Protein AF-A0A6M3XV86-F1 (afdb_monomer_lite)

Foldseek 3Di:
DFDFDPQFVCLVPDDDDWKKKKKKWWDDDPDIQIAMDTPDDDPRPFWPDKDWDDDPPDIDMDTGGDCPVVPPVPDDRAFTWMWMWIWTQGPVGTTTDIDDIDGHD

pLDDT: mean 88.24, std 8.05, range [54.56, 97.12]

Radius of gyration: 14.49 Å; chains: 1; bounding box: 34×30×35 Å

Structure (mmCIF, N/CA/C/O backbone):
data_AF-A0A6M3XV86-F1
#
_entry.id   AF-A0A6M3XV86-F1
#
loop_
_atom_site.group_PDB
_atom_site.id
_atom_site.type_symbol
_atom_site.label_atom_id
_atom_site.label_al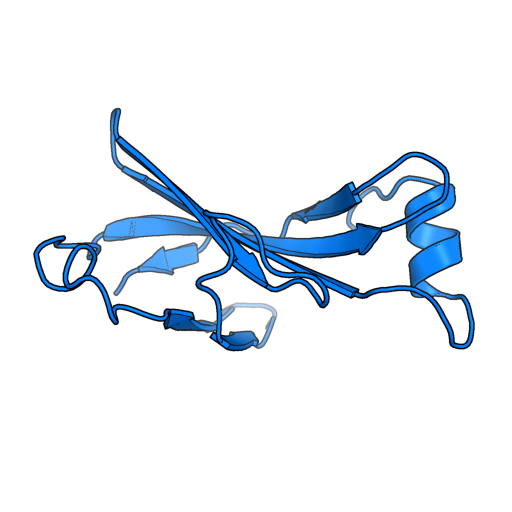t_id
_atom_site.label_comp_id
_atom_site.label_asym_id
_atom_site.label_entity_id
_atom_site.label_seq_id
_atom_site.pdbx_PDB_ins_code
_atom_site.Cartn_x
_atom_site.Cartn_y
_atom_site.Cartn_z
_atom_site.occupancy
_atom_site.B_iso_or_equiv
_atom_site.auth_seq_id
_atom_site.auth_comp_id
_atom_site.auth_asym_id
_atom_site.auth_atom_id
_atom_site.pdbx_PDB_model_num
ATOM 1 N N . MET A 1 1 ? 12.843 -13.552 2.216 1.00 57.88 1 MET A N 1
ATOM 2 C CA . MET A 1 1 ? 12.940 -13.025 0.838 1.00 57.88 1 MET A CA 1
ATOM 3 C C . MET A 1 1 ? 11.582 -13.213 0.187 1.00 57.88 1 MET A C 1
ATOM 5 O O . MET A 1 1 ? 11.038 -14.304 0.306 1.00 57.88 1 MET A O 1
ATOM 9 N N . ARG A 1 2 ? 10.987 -12.156 -0.379 1.00 76.88 2 ARG A N 1
ATOM 10 C CA . ARG A 1 2 ? 9.710 -12.281 -1.100 1.00 76.88 2 ARG A CA 1
ATOM 11 C C . ARG A 1 2 ? 9.976 -12.976 -2.431 1.00 76.88 2 ARG A C 1
ATOM 13 O O . ARG A 1 2 ? 11.021 -12.735 -3.030 1.00 76.88 2 ARG A O 1
ATOM 20 N N . VAL A 1 3 ? 9.051 -13.826 -2.860 1.00 80.31 3 VAL A N 1
ATOM 21 C CA . VAL A 1 3 ? 9.091 -14.392 -4.210 1.00 80.31 3 VAL A CA 1
ATOM 22 C C . VAL A 1 3 ? 8.562 -13.320 -5.154 1.00 80.31 3 VAL A C 1
ATOM 24 O O . VAL A 1 3 ? 7.475 -12.788 -4.934 1.00 80.31 3 VAL A O 1
ATOM 27 N N . LEU A 1 4 ? 9.364 -12.964 -6.148 1.00 83.94 4 LEU A N 1
ATOM 28 C CA . LEU A 1 4 ? 9.014 -12.024 -7.206 1.00 83.94 4 LEU A CA 1
ATOM 29 C C . LEU A 1 4 ? 8.968 -12.801 -8.519 1.00 83.94 4 LEU A C 1
ATOM 31 O O . LEU A 1 4 ? 9.686 -13.791 -8.662 1.00 83.94 4 LEU A O 1
ATOM 35 N N . SER A 1 5 ? 8.148 -12.357 -9.467 1.00 84.50 5 SER A N 1
ATOM 36 C CA . SER A 1 5 ? 8.257 -12.828 -10.847 1.00 84.50 5 SER A CA 1
ATOM 37 C C . SER A 1 5 ? 9.587 -12.373 -11.457 1.00 84.50 5 SER A C 1
ATOM 39 O O . SER A 1 5 ? 10.192 -11.383 -11.021 1.00 84.50 5 SER A O 1
ATOM 41 N N . ASP A 1 6 ? 10.050 -13.090 -12.480 1.00 84.88 6 ASP A N 1
ATOM 42 C CA . ASP A 1 6 ? 11.278 -12.740 -13.202 1.00 84.88 6 ASP A CA 1
ATOM 43 C C . ASP A 1 6 ? 11.150 -11.363 -13.872 1.00 84.88 6 ASP A C 1
ATOM 45 O O . ASP A 1 6 ? 12.077 -10.551 -13.831 1.00 84.88 6 ASP A O 1
ATOM 49 N N . THR A 1 7 ? 9.965 -11.055 -14.402 1.00 85.19 7 THR A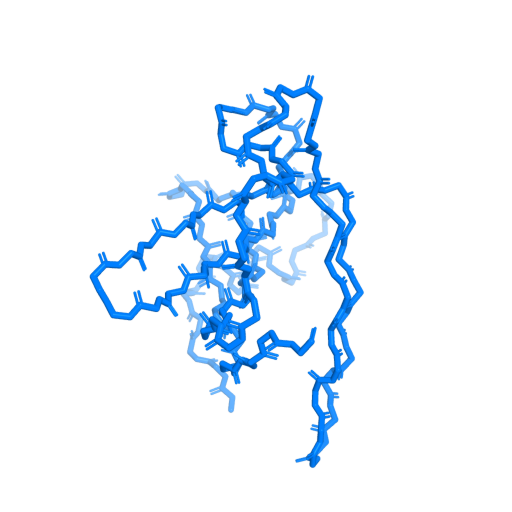 N 1
ATOM 50 C CA . THR A 1 7 ? 9.591 -9.766 -15.001 1.00 85.19 7 THR A CA 1
ATOM 51 C C . THR A 1 7 ? 9.600 -8.625 -13.987 1.00 85.19 7 THR A C 1
ATOM 53 O O . THR A 1 7 ? 10.186 -7.574 -14.259 1.00 85.19 7 THR A O 1
ATOM 56 N N . LEU A 1 8 ? 9.046 -8.822 -12.785 1.00 83.31 8 LEU A N 1
ATOM 57 C CA . LEU A 1 8 ? 9.089 -7.821 -11.715 1.00 83.31 8 LEU A CA 1
ATOM 58 C C . LEU A 1 8 ? 10.509 -7.632 -11.171 1.00 83.31 8 LEU A C 1
ATOM 60 O O . LEU A 1 8 ? 10.905 -6.508 -10.862 1.00 83.31 8 LEU A O 1
ATOM 64 N N . THR A 1 9 ? 11.297 -8.704 -11.082 1.00 85.75 9 THR A N 1
ATOM 65 C CA . THR A 1 9 ? 12.707 -8.641 -10.668 1.00 85.75 9 THR A CA 1
ATOM 66 C C . THR A 1 9 ? 13.537 -7.851 -11.679 1.00 85.75 9 THR A C 1
ATOM 68 O O . THR A 1 9 ? 14.304 -6.961 -11.297 1.00 85.75 9 THR A O 1
ATOM 71 N N . ALA A 1 10 ? 13.350 -8.116 -12.974 1.00 83.81 10 ALA A N 1
ATOM 72 C CA . ALA A 1 10 ? 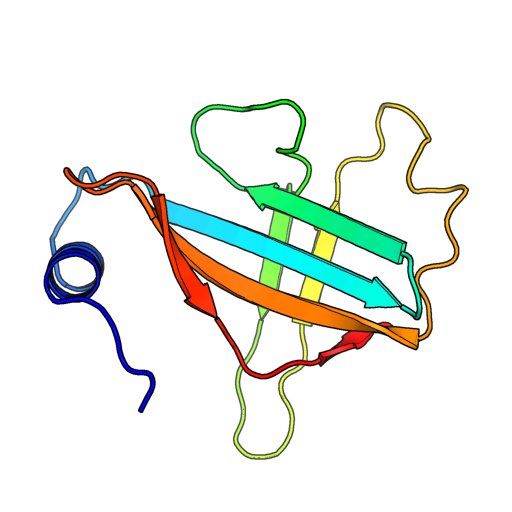13.962 -7.352 -14.056 1.00 83.81 10 ALA A CA 1
ATOM 73 C C . ALA A 1 10 ? 13.520 -5.882 -14.026 1.00 83.81 10 ALA A C 1
ATOM 75 O O . ALA A 1 10 ? 14.343 -4.984 -14.195 1.00 83.81 10 ALA A O 1
ATOM 76 N N . ALA A 1 11 ? 12.245 -5.616 -13.736 1.00 83.31 11 ALA A N 1
ATOM 77 C CA . ALA A 1 11 ? 11.733 -4.257 -13.637 1.00 83.31 11 ALA A CA 1
ATOM 78 C C . ALA A 1 11 ? 12.302 -3.484 -12.432 1.00 83.31 11 ALA A C 1
ATOM 80 O O . ALA A 1 11 ? 12.640 -2.310 -12.550 1.00 83.31 11 ALA A O 1
ATOM 81 N N . GLN A 1 12 ? 12.464 -4.146 -11.284 1.00 80.69 12 GLN A N 1
ATOM 82 C CA . GLN A 1 12 ? 13.042 -3.560 -10.069 1.00 80.69 12 GLN A CA 1
ATOM 83 C C . GLN A 1 12 ? 14.548 -3.302 -10.175 1.00 80.69 12 GLN A C 1
ATOM 85 O O . GLN A 1 12 ? 15.055 -2.358 -9.571 1.00 80.69 12 GLN A O 1
ATOM 90 N N . SER A 1 13 ? 15.264 -4.147 -10.919 1.00 82.19 13 SER A N 1
ATOM 91 C CA . SER A 1 13 ? 16.713 -4.030 -11.142 1.00 82.19 13 SER A CA 1
ATOM 92 C C . SER A 1 13 ? 17.077 -3.184 -12.369 1.00 82.19 13 SER A C 1
ATOM 94 O O . SER A 1 13 ? 18.220 -2.740 -12.499 1.00 82.19 13 SER A O 1
ATOM 96 N N . GLY A 1 14 ? 16.116 -2.945 -13.264 1.00 74.31 14 GLY A N 1
ATOM 97 C CA . GLY A 1 14 ? 16.283 -2.191 -14.500 1.00 74.31 14 GLY A CA 1
ATOM 98 C C . GLY A 1 14 ? 16.468 -0.687 -14.288 1.00 74.31 14 GLY A C 1
ATOM 99 O O . GLY A 1 14 ? 16.009 -0.091 -13.314 1.00 74.31 14 GLY A O 1
ATOM 100 N N . ARG A 1 15 ? 17.152 -0.036 -15.238 1.00 57.12 15 ARG A N 1
ATOM 101 C CA . ARG A 1 15 ? 17.486 1.393 -15.175 1.00 57.12 15 ARG A CA 1
ATOM 102 C C . ARG A 1 15 ? 16.565 2.212 -16.086 1.00 57.12 15 ARG A C 1
ATOM 104 O O . ARG A 1 15 ? 16.695 2.130 -17.296 1.00 57.12 15 ARG A O 1
ATOM 111 N N . SER A 1 16 ? 15.752 3.074 -15.468 1.00 54.56 16 SER A N 1
ATOM 112 C CA . SER A 1 16 ? 14.975 4.189 -16.052 1.00 54.56 16 SER A CA 1
ATOM 113 C C . SER A 1 16 ? 13.906 3.841 -17.109 1.00 54.56 16 SER A C 1
ATOM 115 O O . SER A 1 16 ? 14.147 3.101 -18.052 1.00 54.56 16 SER A O 1
ATOM 117 N N . GLY A 1 17 ? 12.715 4.440 -16.981 1.00 60.00 17 GLY A N 1
ATOM 118 C CA . GLY A 1 17 ? 11.607 4.320 -17.949 1.00 60.00 17 GLY A CA 1
ATOM 119 C C . GLY A 1 17 ? 10.449 3.408 -17.528 1.00 60.00 17 GLY A C 1
ATOM 120 O O . GLY A 1 17 ? 9.419 3.386 -18.197 1.00 60.00 17 GLY A O 1
ATOM 121 N N . ILE A 1 18 ? 10.577 2.709 -16.402 1.00 70.06 18 ILE A N 1
ATOM 122 C CA . ILE A 1 18 ? 9.539 1.817 -15.877 1.00 70.06 18 ILE A CA 1
ATOM 123 C C . ILE A 1 18 ? 8.659 2.611 -14.912 1.00 70.06 18 ILE A C 1
ATOM 125 O O . ILE A 1 18 ? 9.172 3.389 -14.107 1.00 70.06 18 ILE A O 1
ATOM 129 N N . SER A 1 19 ? 7.337 2.457 -15.018 1.00 81.62 19 SER A N 1
ATOM 130 C CA . SER A 1 19 ? 6.380 3.188 -14.183 1.00 81.62 19 SER A CA 1
ATOM 131 C C . SER A 1 19 ? 6.228 2.479 -12.836 1.00 81.62 19 SER A C 1
ATOM 133 O O . SER A 1 19 ? 5.690 1.369 -12.813 1.00 81.62 19 SER A O 1
ATOM 135 N N . PRO A 1 20 ? 6.702 3.074 -11.725 1.00 87.94 20 PRO A N 1
ATOM 136 C CA . PRO A 1 20 ? 6.503 2.484 -10.415 1.00 87.94 20 PRO A CA 1
ATOM 137 C C . PRO A 1 20 ? 5.025 2.532 -10.036 1.00 87.94 20 PRO A C 1
ATOM 139 O O . PRO A 1 20 ? 4.270 3.400 -10.486 1.00 87.94 20 PRO A O 1
ATOM 142 N N . LEU A 1 21 ? 4.635 1.606 -9.173 1.00 91.88 21 LEU A N 1
ATOM 143 C CA . LEU A 1 21 ? 3.298 1.491 -8.622 1.00 91.88 21 LEU A CA 1
ATOM 144 C C . LEU A 1 21 ? 3.383 1.292 -7.110 1.00 91.88 21 LEU A C 1
ATOM 146 O O . LEU A 1 21 ? 4.269 0.599 -6.602 1.00 91.88 21 LEU A O 1
ATOM 150 N N . ALA A 1 22 ? 2.422 1.854 -6.389 1.00 93.56 22 ALA A N 1
ATOM 151 C CA . ALA A 1 22 ? 2.188 1.519 -4.991 1.00 93.56 22 ALA A CA 1
ATOM 152 C C . ALA A 1 22 ? 0.697 1.280 -4.773 1.00 93.56 22 ALA A C 1
ATOM 154 O O . ALA A 1 22 ? -0.139 1.907 -5.414 1.00 93.56 22 ALA A O 1
ATOM 155 N N . LYS A 1 23 ? 0.351 0.352 -3.891 1.00 94.88 23 LYS A N 1
ATOM 156 C CA . LYS A 1 23 ? -1.037 0.019 -3.571 1.00 94.88 23 LYS A CA 1
ATOM 157 C C . LYS A 1 23 ? -1.166 -0.241 -2.088 1.00 94.88 23 LYS A C 1
ATOM 159 O O . LYS A 1 23 ? -0.266 -0.818 -1.485 1.00 94.88 23 LYS A O 1
ATOM 164 N N . ILE A 1 24 ? -2.297 0.142 -1.524 1.00 95.50 24 ILE A N 1
ATOM 165 C CA . ILE A 1 24 ? -2.732 -0.271 -0.200 1.00 95.50 24 ILE A CA 1
ATOM 166 C C . ILE A 1 24 ? -4.082 -0.969 -0.322 1.00 95.50 24 ILE A C 1
ATOM 168 O O . ILE A 1 24 ? -5.003 -0.472 -0.971 1.00 95.50 24 ILE A O 1
ATOM 172 N N . VAL A 1 25 ? -4.175 -2.144 0.290 1.00 96.56 25 VAL A N 1
ATOM 173 C CA . VAL A 1 25 ? -5.425 -2.885 0.442 1.00 96.56 25 VAL A CA 1
ATOM 174 C C . VAL A 1 25 ? -5.775 -2.894 1.922 1.00 96.56 25 VAL A C 1
ATOM 176 O O . VAL A 1 25 ? -4.990 -3.376 2.738 1.00 96.56 25 VAL A O 1
ATOM 179 N N . LEU A 1 26 ? -6.930 -2.334 2.260 1.00 95.69 26 LEU A N 1
ATOM 180 C CA . LEU A 1 26 ? -7.480 -2.264 3.609 1.00 95.69 26 LEU A CA 1
ATOM 181 C C . LEU A 1 26 ? -8.605 -3.285 3.713 1.00 95.69 26 LEU A C 1
ATOM 183 O O . LEU A 1 26 ? -9.551 -3.243 2.930 1.00 95.69 26 LEU A O 1
ATOM 187 N N . THR A 1 27 ? -8.507 -4.192 4.678 1.00 97.12 27 THR A N 1
ATOM 188 C CA . THR A 1 27 ? -9.498 -5.252 4.899 1.00 97.12 27 THR A CA 1
ATOM 189 C C . THR A 1 27 ? -9.962 -5.264 6.344 1.00 97.12 27 THR A C 1
ATOM 191 O O . THR A 1 27 ? -9.144 -5.244 7.264 1.00 97.12 27 THR A O 1
ATOM 194 N N . TYR A 1 28 ? -11.274 -5.321 6.541 1.00 95.25 28 TYR A N 1
ATOM 195 C CA . TYR A 1 28 ? -11.888 -5.508 7.850 1.00 95.25 28 TYR A CA 1
ATOM 196 C C . TYR A 1 28 ? -13.212 -6.245 7.682 1.00 95.25 28 TYR A C 1
ATOM 198 O O . TYR A 1 28 ? -14.142 -5.737 7.052 1.00 95.25 28 TYR A O 1
ATOM 206 N N . SER A 1 29 ? -13.302 -7.455 8.239 1.00 93.38 29 SER A N 1
ATOM 207 C CA . SER A 1 29 ? -14.455 -8.339 8.038 1.00 93.38 29 SER A CA 1
ATOM 208 C C . SER A 1 29 ? -14.756 -8.528 6.535 1.00 93.38 29 SER A C 1
ATOM 210 O O . SER A 1 29 ? -13.871 -8.946 5.789 1.00 93.38 29 SER A O 1
ATOM 212 N N . ALA A 1 30 ? -15.969 -8.210 6.077 1.00 93.81 30 ALA A N 1
ATOM 213 C CA . ALA A 1 30 ? -16.375 -8.290 4.673 1.00 93.81 30 ALA A CA 1
ATOM 214 C C . ALA A 1 30 ? -15.961 -7.074 3.818 1.00 93.81 30 ALA A C 1
ATOM 216 O O . ALA A 1 30 ? -16.082 -7.121 2.594 1.00 93.81 30 ALA A O 1
ATOM 217 N N . ASN A 1 31 ? -15.475 -5.988 4.428 1.00 94.12 31 ASN A N 1
ATOM 218 C CA . ASN A 1 31 ? -15.140 -4.759 3.712 1.00 94.12 31 ASN A CA 1
ATOM 219 C C . ASN A 1 31 ? -13.709 -4.810 3.179 1.00 94.12 31 ASN A C 1
ATOM 221 O O . ASN A 1 31 ? -12.770 -5.144 3.906 1.00 94.12 31 ASN A O 1
ATOM 225 N N . THR A 1 32 ? -13.543 -4.434 1.910 1.00 95.94 32 THR A N 1
ATOM 226 C CA . THR A 1 32 ? -12.236 -4.299 1.263 1.00 95.94 32 THR A CA 1
ATOM 227 C C . THR A 1 32 ? -12.169 -2.984 0.504 1.00 95.94 32 THR A C 1
ATOM 229 O O . THR A 1 32 ? -12.959 -2.753 -0.408 1.00 95.94 32 THR A O 1
ATOM 232 N N . TYR A 1 33 ? -11.184 -2.154 0.836 1.00 94.69 33 TYR A N 1
ATOM 233 C CA . TYR A 1 33 ? -10.870 -0.931 0.103 1.00 94.69 33 TYR A CA 1
ATOM 234 C C . TYR A 1 33 ? -9.492 -1.052 -0.531 1.00 94.69 33 TYR A C 1
ATOM 236 O O . TYR A 1 33 ? -8.546 -1.520 0.101 1.00 94.69 33 TYR A O 1
ATOM 244 N N . THR A 1 34 ? -9.372 -0.642 -1.790 1.00 95.69 34 THR A N 1
ATOM 245 C CA . THR A 1 34 ? -8.106 -0.684 -2.527 1.00 95.69 34 THR A CA 1
ATOM 246 C C . THR A 1 34 ? -7.811 0.683 -3.108 1.00 95.69 34 THR A C 1
ATOM 248 O O . THR A 1 34 ? -8.599 1.204 -3.894 1.00 95.69 34 THR A O 1
ATOM 251 N N . TYR A 1 35 ? -6.651 1.226 -2.756 1.00 94.88 35 TYR A N 1
ATOM 252 C CA . TYR A 1 35 ? -6.175 2.509 -3.257 1.00 94.88 35 TYR A CA 1
ATOM 253 C C . TYR A 1 35 ? -4.775 2.356 -3.817 1.00 94.88 35 TYR A C 1
ATOM 255 O O . TYR A 1 35 ? -3.935 1.673 -3.229 1.00 94.88 35 TYR A O 1
ATOM 263 N N . ASP A 1 36 ? -4.515 2.997 -4.948 1.00 94.94 36 ASP A N 1
ATOM 264 C CA . ASP A 1 36 ? -3.216 2.945 -5.599 1.00 94.94 36 ASP A CA 1
ATOM 265 C C . ASP A 1 36 ? -2.619 4.323 -5.857 1.00 94.94 36 ASP A C 1
ATOM 267 O O . ASP A 1 36 ? -3.288 5.357 -5.820 1.00 94.94 36 ASP A O 1
ATOM 271 N N . TRP A 1 37 ? -1.308 4.311 -6.049 1.00 93.56 37 TRP A N 1
ATOM 272 C CA . TRP A 1 37 ? -0.539 5.369 -6.664 1.00 93.56 37 TRP A CA 1
ATOM 273 C C . TRP A 1 37 ? 0.028 4.803 -7.957 1.00 93.56 37 TRP A C 1
ATOM 275 O O . TRP A 1 37 ? 0.643 3.731 -7.980 1.00 93.56 37 TRP A O 1
ATOM 285 N N . ARG A 1 38 ? -0.175 5.552 -9.031 1.00 90.19 38 ARG A N 1
ATOM 286 C CA . ARG A 1 38 ? 0.313 5.252 -10.371 1.00 90.19 38 ARG A CA 1
ATOM 287 C C . ARG A 1 38 ? 0.507 6.564 -11.115 1.00 90.19 38 ARG A C 1
ATOM 289 O O . ARG A 1 38 ? -0.155 7.558 -10.820 1.00 90.19 38 ARG A O 1
ATOM 296 N N . ARG A 1 39 ? 1.396 6.563 -12.108 1.00 84.38 39 ARG A N 1
ATOM 297 C CA . ARG A 1 39 ? 1.676 7.752 -12.930 1.00 84.38 39 ARG A CA 1
ATOM 298 C C . ARG A 1 39 ? 0.449 8.231 -13.713 1.00 84.38 39 ARG A C 1
ATOM 300 O O . ARG A 1 39 ? 0.270 9.432 -13.886 1.00 84.38 39 ARG A O 1
ATOM 307 N N . VAL A 1 40 ? -0.359 7.296 -14.211 1.00 84.75 40 VAL A N 1
ATOM 308 C CA . VAL A 1 40 ? -1.577 7.573 -14.984 1.00 84.75 40 VAL A CA 1
ATOM 309 C C . VAL A 1 40 ? -2.778 7.259 -14.104 1.00 84.75 40 VAL A C 1
ATOM 311 O O . VAL A 1 40 ? -2.996 6.097 -13.780 1.00 84.75 40 VAL A O 1
ATOM 314 N N . ALA A 1 41 ? -3.522 8.286 -13.692 1.00 83.06 41 ALA A N 1
ATOM 315 C CA . ALA A 1 41 ? -4.606 8.142 -12.727 1.00 83.06 41 ALA A CA 1
ATOM 316 C C . ALA A 1 41 ? -5.766 7.272 -13.244 1.00 83.06 41 ALA A C 1
ATOM 318 O O . ALA A 1 41 ? -6.145 7.328 -14.412 1.00 83.06 41 ALA A O 1
ATOM 319 N N . THR A 1 42 ? -6.348 6.502 -12.330 1.00 84.12 42 THR A N 1
ATOM 320 C CA . THR A 1 42 ? -7.585 5.726 -12.496 1.00 84.12 42 THR A CA 1
ATOM 321 C C . THR A 1 42 ? -8.560 6.080 -11.367 1.00 84.12 42 THR A C 1
ATOM 323 O O . THR A 1 42 ? -8.224 6.869 -10.483 1.00 84.12 42 THR A O 1
ATOM 326 N N . SER A 1 43 ? -9.754 5.480 -11.341 1.00 82.75 43 SER A N 1
ATOM 327 C CA . SER A 1 43 ? -10.747 5.705 -10.274 1.00 82.75 43 SER A CA 1
ATOM 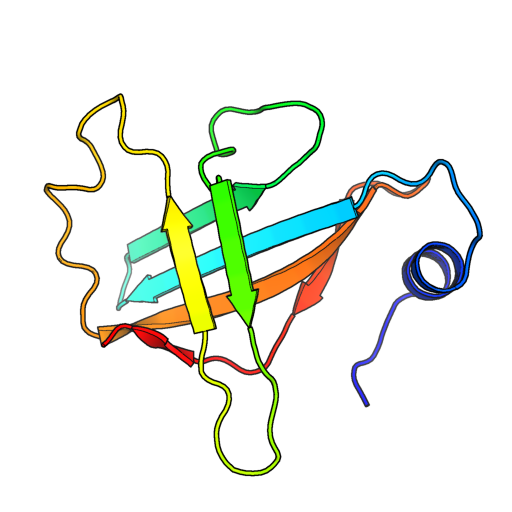328 C C . SER A 1 43 ? -10.236 5.380 -8.861 1.00 82.75 43 SER A C 1
ATOM 330 O O . SER A 1 43 ? -10.717 5.957 -7.889 1.00 82.75 43 SER A O 1
ATOM 332 N N . ASN A 1 44 ? -9.252 4.483 -8.741 1.00 85.44 44 ASN A N 1
ATOM 333 C CA . ASN A 1 44 ? -8.687 4.046 -7.459 1.00 85.44 44 ASN A CA 1
ATOM 334 C C . ASN A 1 44 ? -7.394 4.789 -7.088 1.00 85.44 44 ASN A C 1
ATOM 336 O O . ASN A 1 44 ? -6.806 4.517 -6.035 1.00 85.44 44 ASN A O 1
ATOM 340 N N . THR A 1 45 ? -6.961 5.741 -7.921 1.00 91.31 45 THR A N 1
ATOM 341 C CA . THR A 1 45 ? -5.718 6.488 -7.720 1.00 91.31 45 THR A CA 1
ATOM 342 C C . THR A 1 45 ? -5.912 7.595 -6.699 1.00 91.31 45 THR A C 1
ATOM 344 O O . THR A 1 45 ? -6.102 8.766 -7.025 1.00 91.31 45 THR A O 1
ATOM 347 N N . ARG A 1 46 ? -5.895 7.185 -5.432 1.00 92.62 46 ARG A N 1
ATOM 348 C CA . ARG A 1 46 ? -6.064 8.063 -4.271 1.00 92.62 46 ARG A CA 1
ATOM 349 C C . ARG A 1 46 ? -4.821 8.153 -3.410 1.00 92.62 46 ARG A C 1
ATOM 351 O O . ARG A 1 46 ? -4.726 9.071 -2.610 1.00 92.62 46 ARG A O 1
ATOM 358 N N . LEU A 1 47 ? -3.870 7.235 -3.539 1.00 92.50 47 LEU A N 1
ATOM 359 C CA . LEU A 1 47 ? -2.648 7.286 -2.748 1.00 92.50 47 LEU A CA 1
ATOM 360 C C . LEU A 1 47 ? -1.795 8.459 -3.240 1.00 92.50 47 LEU A C 1
ATOM 362 O O . LEU A 1 47 ? -1.363 8.465 -4.384 1.00 92.50 47 LEU A O 1
ATOM 366 N N . LEU A 1 48 ? -1.563 9.456 -2.388 1.00 90.69 48 LEU A N 1
ATOM 367 C CA . LEU A 1 48 ? -0.752 10.636 -2.709 1.00 90.69 48 LEU A CA 1
ATOM 368 C C . LEU A 1 48 ? 0.696 10.457 -2.266 1.00 90.69 48 LEU A C 1
ATOM 370 O O . LEU A 1 48 ? 1.633 10.856 -2.956 1.00 90.69 48 LEU A O 1
ATOM 374 N N . LYS A 1 49 ? 0.874 9.870 -1.084 1.00 88.75 49 LYS A N 1
ATOM 375 C CA . LYS A 1 49 ? 2.180 9.651 -0.473 1.00 88.75 49 LYS A CA 1
ATOM 376 C C . LYS A 1 49 ? 2.125 8.423 0.418 1.00 88.75 49 LYS A C 1
ATOM 378 O O . LYS A 1 49 ? 1.163 8.231 1.155 1.00 88.75 49 LYS A O 1
ATOM 383 N N . SER A 1 50 ? 3.190 7.635 0.397 1.00 90.62 50 SER A N 1
ATOM 384 C CA . SER A 1 50 ? 3.413 6.559 1.358 1.00 90.62 50 SER A CA 1
ATOM 385 C C . SER A 1 50 ? 4.830 6.652 1.905 1.00 90.62 50 SER A C 1
ATOM 387 O O . SER A 1 50 ? 5.787 6.663 1.131 1.00 90.62 50 SER A O 1
ATOM 389 N N . THR A 1 51 ? 4.964 6.672 3.223 1.00 90.88 51 THR A N 1
ATOM 390 C CA . THR A 1 51 ? 6.227 6.440 3.923 1.00 90.88 51 THR A CA 1
ATOM 391 C C . THR A 1 51 ? 6.115 5.081 4.590 1.00 90.88 51 THR A C 1
ATOM 393 O O . THR A 1 51 ? 5.155 4.849 5.313 1.00 90.88 51 THR A O 1
ATOM 396 N N . HIS A 1 52 ? 7.062 4.182 4.360 1.00 92.44 52 HIS A N 1
ATOM 397 C CA . HIS A 1 52 ? 7.063 2.861 4.978 1.00 92.44 52 HIS A CA 1
ATOM 398 C C . HIS A 1 52 ? 8.498 2.488 5.316 1.00 92.44 52 HIS A C 1
ATOM 400 O O . HIS A 1 52 ? 9.361 2.461 4.439 1.00 92.44 52 HIS A O 1
ATOM 406 N N . THR A 1 53 ? 8.744 2.233 6.595 1.00 90.88 53 THR A N 1
ATOM 407 C CA . THR A 1 53 ? 10.068 1.871 7.091 1.00 90.88 53 THR A CA 1
ATOM 408 C C . THR A 1 53 ? 10.005 0.451 7.619 1.00 90.88 53 THR A C 1
ATOM 410 O O . THR A 1 53 ? 9.563 0.236 8.743 1.00 90.88 53 THR A O 1
ATOM 413 N N . GLU A 1 54 ? 10.460 -0.513 6.825 1.00 87.12 54 GLU A N 1
ATOM 414 C CA . GLU A 1 54 ? 10.544 -1.912 7.248 1.00 87.12 54 GLU A CA 1
ATOM 415 C C . GLU A 1 54 ? 11.715 -2.085 8.230 1.00 87.12 54 GLU A C 1
ATOM 417 O O . GLU A 1 54 ? 12.877 -1.898 7.865 1.00 87.12 54 GLU A O 1
ATOM 422 N N . LYS A 1 55 ? 11.426 -2.423 9.493 1.00 87.38 55 LYS A N 1
ATOM 423 C CA . LYS A 1 55 ? 12.438 -2.813 10.492 1.00 87.38 55 LYS A CA 1
ATOM 424 C C . LYS A 1 55 ? 12.191 -4.244 10.956 1.00 87.38 55 LYS A C 1
ATOM 426 O O . LYS A 1 55 ? 11.114 -4.802 10.772 1.00 87.38 55 LYS A O 1
ATOM 431 N N . GLN A 1 56 ? 13.189 -4.814 11.629 1.00 84.38 56 GLN A N 1
ATOM 432 C CA . GLN A 1 56 ? 13.157 -6.199 12.106 1.00 84.38 56 GLN A CA 1
ATOM 433 C C . GLN A 1 56 ? 11.972 -6.508 13.038 1.00 84.38 56 GLN A C 1
ATOM 435 O O . GLN A 1 56 ? 11.421 -7.602 12.972 1.00 84.38 56 GLN A O 1
ATOM 440 N N . TRP A 1 57 ? 11.580 -5.555 13.891 1.00 83.19 57 TRP A N 1
ATOM 441 C CA . TRP A 1 57 ? 10.536 -5.756 14.909 1.00 83.19 57 TRP A CA 1
ATOM 442 C C . TRP A 1 57 ? 9.334 -4.819 14.774 1.00 83.19 57 TRP A C 1
ATOM 444 O O . TRP A 1 57 ? 8.332 -5.003 15.455 1.00 83.19 57 TRP A O 1
ATOM 454 N N . SER A 1 58 ? 9.421 -3.800 13.920 1.00 86.12 58 SER A N 1
ATOM 455 C CA . SER A 1 58 ? 8.318 -2.882 13.650 1.00 86.12 58 SER A CA 1
ATOM 456 C C . SER A 1 58 ? 8.413 -2.355 12.229 1.00 86.12 58 SER A C 1
ATOM 458 O O . SER A 1 58 ? 9.499 -2.090 11.729 1.00 86.12 58 SER A O 1
ATOM 460 N N . SER A 1 59 ? 7.277 -2.208 11.562 1.00 89.12 59 SER A N 1
ATOM 461 C CA . SER A 1 59 ? 7.231 -1.675 10.199 1.00 89.12 59 SER A CA 1
ATOM 462 C C . SER A 1 59 ? 6.242 -0.514 10.135 1.00 89.12 59 SER A C 1
ATOM 464 O O . SER A 1 59 ? 5.148 -0.672 9.600 1.00 89.12 59 SER A O 1
ATOM 466 N N . PRO A 1 60 ? 6.557 0.638 10.763 1.00 92.44 60 PRO A N 1
ATOM 467 C CA . PRO A 1 60 ? 5.666 1.787 10.733 1.00 92.44 60 PRO A CA 1
ATOM 468 C C . PRO A 1 60 ? 5.485 2.282 9.298 1.00 92.44 60 PRO A C 1
ATOM 470 O O . PRO A 1 60 ? 6.454 2.424 8.540 1.00 92.44 60 PRO A O 1
ATOM 473 N N . ALA A 1 61 ? 4.238 2.582 8.954 1.00 93.88 61 ALA A N 1
ATOM 474 C CA . ALA A 1 61 ? 3.877 3.187 7.688 1.00 93.88 61 ALA A CA 1
ATOM 475 C C . ALA A 1 61 ? 2.915 4.357 7.905 1.00 93.88 61 ALA A C 1
ATOM 477 O O . ALA A 1 61 ? 2.074 4.337 8.798 1.00 93.88 61 ALA A O 1
ATOM 478 N N . THR A 1 62 ? 3.035 5.370 7.057 1.00 94.19 62 THR A N 1
ATOM 479 C CA . THR A 1 62 ? 2.116 6.501 6.977 1.00 94.19 62 THR A CA 1
ATOM 480 C C . THR A 1 62 ? 1.685 6.645 5.533 1.00 94.19 62 THR A C 1
ATOM 482 O O . THR A 1 62 ? 2.521 6.757 4.635 1.00 94.19 62 THR A O 1
ATOM 485 N N . VAL A 1 63 ? 0.378 6.644 5.312 1.00 92.75 63 VAL A N 1
ATOM 486 C CA . VAL A 1 63 ? -0.232 6.722 3.990 1.00 92.75 63 VAL A CA 1
ATOM 487 C C . VAL A 1 63 ? -1.148 7.936 3.948 1.00 92.75 63 VAL A C 1
ATOM 489 O O . VAL A 1 63 ? -1.958 8.137 4.845 1.00 92.75 63 VAL A O 1
ATOM 492 N N . VAL A 1 64 ? -0.998 8.751 2.908 1.00 93.06 64 VAL A N 1
ATOM 493 C CA . VAL A 1 64 ? -1.848 9.911 2.640 1.00 93.06 64 VAL A CA 1
ATOM 494 C C . VAL A 1 64 ? -2.733 9.573 1.452 1.00 93.06 64 VAL A C 1
ATOM 496 O O . VAL A 1 64 ? -2.221 9.298 0.362 1.00 93.06 64 VAL A O 1
ATOM 499 N N . LEU A 1 65 ? -4.044 9.596 1.67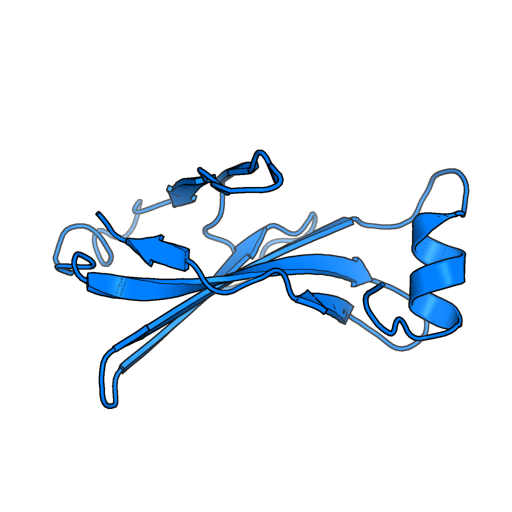1 1.00 92.75 65 LEU A N 1
ATOM 500 C CA . LEU A 1 65 ? -5.052 9.374 0.641 1.00 92.75 65 LEU A CA 1
ATOM 501 C C . LEU A 1 65 ? -5.725 10.697 0.264 1.00 92.75 65 LEU A C 1
ATOM 503 O O . LEU A 1 65 ? -5.919 11.569 1.107 1.00 92.75 65 LEU A O 1
ATOM 507 N N . ASN A 1 66 ? -6.073 10.840 -1.010 1.00 92.38 66 ASN A N 1
ATOM 508 C CA . ASN A 1 66 ? -6.897 11.924 -1.511 1.00 92.38 66 ASN A CA 1
ATOM 509 C C . ASN A 1 66 ? -8.369 11.646 -1.187 1.00 92.38 66 ASN A C 1
ATOM 511 O O . ASN A 1 66 ? -8.910 10.620 -1.608 1.00 92.38 66 ASN A O 1
ATOM 515 N N . ASP A 1 67 ? -8.998 12.595 -0.496 1.00 91.88 67 ASP A N 1
ATOM 516 C CA . ASP A 1 67 ? -10.417 12.578 -0.148 1.00 91.88 67 ASP A CA 1
ATOM 517 C C . ASP A 1 67 ? -11.178 13.797 -0.694 1.00 91.88 67 ASP A C 1
ATOM 519 O O . ASP A 1 67 ? -12.076 14.342 -0.059 1.00 91.88 67 ASP A O 1
ATOM 523 N N . SER A 1 68 ? -10.815 14.275 -1.885 1.00 88.56 68 SER A N 1
ATOM 524 C CA . SER A 1 68 ? -11.506 15.405 -2.521 1.00 88.56 68 SER A CA 1
ATOM 525 C C . SER A 1 68 ? -13.001 15.163 -2.777 1.00 88.56 68 SER A C 1
ATOM 527 O O . SER A 1 68 ? -13.728 16.115 -3.040 1.00 88.56 68 SER A O 1
ATOM 529 N N . ASP A 1 69 ? -13.454 13.908 -2.735 1.00 88.06 69 ASP A N 1
ATOM 530 C CA . ASP A 1 69 ? -14.855 13.514 -2.898 1.00 88.06 69 ASP A CA 1
ATOM 531 C C . ASP A 1 69 ? -15.569 13.168 -1.578 1.00 88.06 69 ASP A C 1
ATOM 533 O O . ASP A 1 69 ? -16.732 12.771 -1.612 1.00 88.06 69 ASP A O 1
ATOM 537 N N . LEU A 1 70 ? -14.899 13.361 -0.434 1.00 86.06 70 LEU A N 1
ATOM 538 C CA . LEU A 1 70 ? -15.442 13.225 0.924 1.00 86.06 70 LEU A CA 1
ATOM 539 C C . LEU A 1 70 ? -15.926 11.813 1.298 1.00 86.06 70 LEU A C 1
ATOM 541 O O . LEU A 1 70 ? -16.719 11.651 2.226 1.00 86.06 70 LEU A O 1
ATOM 545 N N . THR A 1 71 ? -15.463 10.785 0.590 1.00 86.94 71 THR A N 1
ATOM 546 C CA . THR A 1 71 ? -15.865 9.387 0.819 1.00 86.94 71 THR A CA 1
ATOM 547 C C . THR A 1 71 ? -15.039 8.683 1.897 1.00 86.94 71 THR A C 1
ATOM 549 O O . THR A 1 71 ? -15.514 7.718 2.495 1.00 86.94 71 THR A O 1
ATOM 552 N N . LEU A 1 72 ? -13.816 9.145 2.172 1.00 86.19 72 LEU A N 1
ATOM 553 C CA . LEU A 1 72 ?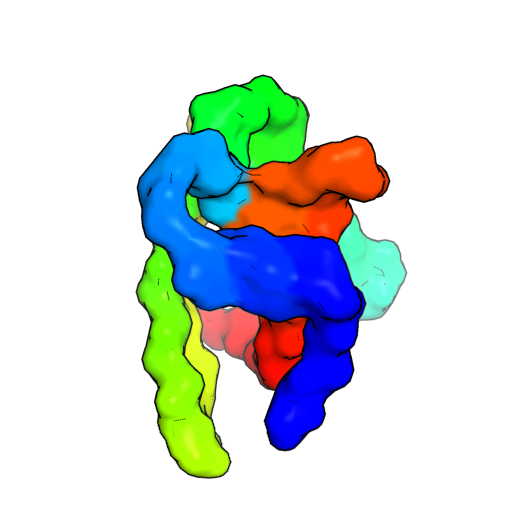 -12.906 8.553 3.157 1.00 86.19 72 LEU A CA 1
ATOM 554 C C . LEU A 1 72 ? -13.111 9.135 4.551 1.00 86.19 72 LEU A C 1
ATOM 556 O O . LEU A 1 72 ? -13.024 8.393 5.521 1.00 86.19 72 LEU A O 1
ATOM 560 N N . THR A 1 73 ? -13.422 10.427 4.666 1.00 84.38 73 THR A N 1
ATOM 561 C CA . THR A 1 73 ? -13.655 11.089 5.964 1.00 84.38 73 THR A CA 1
ATOM 562 C C . THR A 1 73 ? -14.835 10.474 6.725 1.00 84.38 73 THR A C 1
ATOM 564 O O . THR A 1 73 ? -14.868 10.513 7.952 1.00 84.38 73 THR A O 1
ATOM 567 N N . SER A 1 74 ? -15.797 9.868 6.023 1.00 83.56 74 SER A N 1
ATOM 568 C CA . SER A 1 74 ? -16.911 9.139 6.642 1.00 83.56 74 SER A CA 1
ATOM 569 C C . SER A 1 74 ? -16.572 7.711 7.083 1.00 83.56 74 SER A C 1
ATOM 571 O O . SER A 1 74 ? -17.410 7.063 7.707 1.00 83.56 74 SER A O 1
ATOM 573 N N . LEU A 1 75 ? -15.396 7.189 6.725 1.00 88.69 75 LEU A N 1
ATOM 574 C CA . LEU A 1 75 ? -14.980 5.832 7.061 1.00 88.69 75 LEU A CA 1
ATOM 575 C C . LEU A 1 75 ? -14.103 5.845 8.306 1.00 88.69 75 LEU A C 1
ATOM 577 O O . LEU A 1 75 ? -13.029 6.442 8.318 1.00 88.69 75 LEU A O 1
ATOM 581 N N . ASP A 1 76 ? -14.530 5.100 9.318 1.00 90.75 76 ASP A N 1
ATOM 582 C CA . ASP A 1 76 ? -13.626 4.688 10.379 1.00 90.75 76 ASP A CA 1
ATOM 583 C C . ASP A 1 76 ? -12.765 3.524 9.869 1.00 90.75 76 ASP A C 1
ATOM 585 O O . ASP A 1 76 ? -13.267 2.434 9.568 1.00 90.75 76 ASP A O 1
ATOM 589 N N . LEU A 1 77 ? -11.476 3.804 9.680 1.00 91.75 77 LEU A N 1
ATOM 590 C CA . LEU A 1 77 ? -10.488 2.848 9.184 1.00 91.75 77 LEU A CA 1
ATOM 591 C C . LEU A 1 77 ? -9.636 2.257 10.314 1.00 91.75 77 LEU A C 1
ATOM 593 O O . LEU A 1 77 ? -8.784 1.411 10.027 1.00 91.75 77 LEU A O 1
ATOM 597 N N . GLU A 1 78 ? -9.843 2.665 11.571 1.00 93.88 78 GLU A N 1
ATOM 598 C CA . GLU A 1 78 ? -9.110 2.118 12.713 1.00 93.88 78 GLU A CA 1
ATOM 599 C C . GLU A 1 78 ? -9.330 0.598 12.808 1.00 93.88 78 GLU A C 1
ATOM 601 O O . GLU A 1 78 ? -10.426 0.074 12.598 1.00 93.88 78 GLU A O 1
ATOM 606 N N . GLY A 1 79 ? -8.255 -0.158 13.047 1.00 93.25 79 GLY A N 1
ATOM 607 C CA . GLY A 1 79 ? -8.320 -1.617 13.141 1.00 93.25 79 GLY A CA 1
ATOM 608 C C . GLY A 1 79 ? -8.432 -2.360 11.804 1.00 93.25 79 GLY A C 1
ATOM 609 O O . GLY A 1 79 ? -8.446 -3.594 11.806 1.00 93.25 79 GLY A O 1
ATOM 610 N N . TYR A 1 80 ? -8.448 -1.675 10.653 1.00 96.06 80 TYR A N 1
ATOM 611 C CA . TYR A 1 80 ? -8.317 -2.351 9.358 1.00 96.06 80 TYR A CA 1
ATOM 612 C C . TYR A 1 80 ? -6.930 -2.986 9.219 1.00 96.06 80 TYR A C 1
ATOM 614 O O . TYR A 1 80 ? -5.899 -2.397 9.554 1.00 96.06 80 TYR A O 1
ATOM 622 N N . LYS A 1 81 ? -6.891 -4.188 8.642 1.00 96.81 81 LYS A N 1
ATOM 623 C CA . LYS A 1 81 ? -5.649 -4.821 8.206 1.00 96.81 81 LYS A CA 1
ATOM 624 C C . LYS A 1 81 ? -5.221 -4.202 6.881 1.00 96.81 81 LYS A C 1
ATOM 626 O O . LYS A 1 81 ? -5.928 -4.331 5.879 1.00 96.81 81 LYS A O 1
ATOM 631 N N . ALA A 1 82 ? -4.056 -3.572 6.874 1.00 95.62 82 ALA A N 1
ATOM 632 C CA . ALA A 1 82 ? -3.460 -2.918 5.721 1.00 95.62 82 ALA A CA 1
ATOM 633 C C . ALA A 1 82 ? -2.361 -3.789 5.099 1.00 95.62 82 ALA A C 1
ATOM 635 O O . ALA A 1 82 ? -1.442 -4.236 5.782 1.00 95.62 82 ALA A O 1
ATOM 636 N N . VAL A 1 83 ? -2.409 -3.994 3.785 1.00 96.00 83 VAL A N 1
ATOM 637 C CA . VAL A 1 83 ? -1.310 -4.594 3.018 1.00 96.00 83 VAL A CA 1
ATOM 638 C C . VAL A 1 83 ? -0.833 -3.577 1.997 1.00 96.00 83 VAL A C 1
ATOM 640 O O . VAL A 1 83 ? -1.548 -3.262 1.044 1.00 96.00 83 VAL A O 1
ATOM 643 N N . ILE A 1 84 ? 0.380 -3.067 2.200 1.00 94.62 84 ILE A N 1
ATOM 644 C CA . ILE A 1 84 ? 1.052 -2.219 1.218 1.00 94.62 84 ILE A CA 1
ATOM 645 C C . ILE A 1 84 ? 1.704 -3.132 0.180 1.00 94.62 84 ILE A C 1
ATOM 647 O O . ILE A 1 84 ? 2.176 -4.224 0.481 1.00 94.62 84 ILE A O 1
ATOM 651 N N . SER A 1 85 ? 1.685 -2.736 -1.082 1.00 94.38 85 SER A N 1
ATOM 652 C CA . SER A 1 85 ? 2.362 -3.442 -2.163 1.00 94.38 85 SER A CA 1
ATOM 653 C C . SER A 1 85 ? 3.113 -2.447 -3.025 1.00 94.38 85 SER A C 1
ATOM 655 O O . SER A 1 85 ? 2.572 -1.396 -3.366 1.00 94.38 85 SER A O 1
ATOM 657 N N . TYR A 1 86 ? 4.336 -2.802 -3.405 1.00 92.25 86 TYR A N 1
ATOM 658 C CA . TYR A 1 86 ? 5.143 -2.036 -4.352 1.00 92.25 86 TYR A CA 1
ATOM 659 C C . TYR A 1 86 ? 5.279 -2.813 -5.640 1.00 92.25 86 TYR A C 1
ATOM 661 O O . TYR A 1 86 ? 5.468 -4.028 -5.618 1.00 92.25 86 TYR A O 1
ATOM 669 N N . GLY A 1 87 ? 5.169 -2.121 -6.757 1.00 91.25 87 GLY A N 1
ATOM 670 C CA . GLY A 1 87 ? 5.052 -2.760 -8.049 1.00 91.25 87 GLY A CA 1
ATOM 671 C C . GLY A 1 87 ? 5.611 -1.923 -9.174 1.00 91.25 87 GLY A C 1
ATOM 672 O O . GLY A 1 87 ? 6.076 -0.799 -8.975 1.00 91.25 87 GLY A O 1
ATOM 673 N N . PHE A 1 88 ? 5.538 -2.502 -10.360 1.00 90.81 88 PHE A N 1
ATOM 674 C CA . PHE A 1 88 ? 5.884 -1.860 -11.616 1.00 90.81 88 PHE A CA 1
ATOM 675 C C . PHE A 1 88 ? 4.888 -2.310 -12.678 1.00 90.81 88 PHE A C 1
ATOM 677 O O . PHE A 1 88 ? 4.433 -3.454 -12.660 1.00 90.81 88 PHE A O 1
ATOM 684 N N . THR A 1 89 ? 4.572 -1.421 -13.615 1.00 88.50 89 THR A N 1
ATOM 685 C CA . THR A 1 89 ? 3.923 -1.830 -14.864 1.00 88.50 89 THR A CA 1
ATOM 686 C C . THR A 1 89 ? 4.991 -2.422 -15.785 1.00 88.50 89 THR A C 1
ATOM 688 O O . THR A 1 89 ? 5.929 -1.718 -16.173 1.00 88.50 89 THR A O 1
ATOM 691 N N . THR A 1 90 ? 4.868 -3.705 -16.114 1.00 84.31 90 THR A N 1
ATOM 692 C CA . THR A 1 90 ? 5.765 -4.457 -17.004 1.00 84.31 90 THR A CA 1
ATOM 693 C C . THR A 1 90 ? 5.079 -4.752 -18.342 1.00 84.31 90 THR A C 1
ATOM 695 O O . THR A 1 90 ? 3.951 -4.322 -18.588 1.00 84.31 90 THR A O 1
ATOM 698 N N . SER A 1 91 ? 5.751 -5.485 -19.235 1.00 80.88 91 SER A N 1
ATOM 699 C CA . SER A 1 91 ? 5.145 -5.968 -20.484 1.00 80.88 91 SER A CA 1
ATOM 700 C C . SER A 1 91 ? 3.980 -6.936 -20.260 1.00 80.88 91 SER A C 1
ATOM 702 O O . SER A 1 91 ? 3.164 -7.107 -21.160 1.00 80.88 91 SER A O 1
ATOM 704 N N . GLU A 1 92 ? 3.896 -7.554 -19.080 1.00 82.44 92 GLU A N 1
ATOM 705 C CA . GLU A 1 92 ? 2.824 -8.484 -18.704 1.00 82.44 92 GLU A CA 1
ATOM 706 C C . GLU A 1 92 ? 1.687 -7.800 -17.924 1.00 82.44 92 GLU A C 1
ATOM 708 O O . GLU A 1 92 ? 0.673 -8.427 -17.623 1.00 82.44 92 GLU A O 1
ATOM 713 N N . GLY A 1 93 ? 1.818 -6.499 -17.639 1.00 86.50 93 GLY A N 1
ATOM 714 C CA . GLY A 1 93 ? 0.833 -5.701 -16.910 1.00 86.50 93 GLY A CA 1
ATOM 715 C C . GLY A 1 93 ? 1.338 -5.203 -15.555 1.00 86.50 93 GLY A C 1
ATOM 716 O O . GLY A 1 93 ? 2.538 -5.075 -15.325 1.00 86.50 93 GLY A O 1
ATOM 717 N N . ASP A 1 94 ? 0.409 -4.858 -14.661 1.00 90.00 94 ASP A N 1
ATOM 718 C CA . ASP A 1 94 ? 0.734 -4.349 -13.325 1.00 90.00 94 ASP A CA 1
ATOM 719 C C . ASP A 1 94 ? 1.116 -5.506 -12.388 1.00 90.00 94 ASP A C 1
ATOM 721 O O . ASP A 1 94 ? 0.262 -6.295 -11.972 1.00 90.00 94 ASP A O 1
ATOM 725 N N . GLU A 1 95 ? 2.386 -5.567 -11.994 1.00 90.81 95 GLU A N 1
ATOM 726 C CA . GLU A 1 95 ? 2.915 -6.597 -11.099 1.00 90.81 95 GLU A CA 1
ATOM 727 C C . GLU A 1 95 ? 3.248 -6.026 -9.718 1.00 90.81 95 GLU A C 1
ATOM 729 O O . GLU A 1 95 ? 3.730 -4.898 -9.594 1.00 90.81 95 GLU A O 1
ATOM 734 N N . TRP A 1 96 ? 3.003 -6.806 -8.659 1.00 91.81 96 TRP A N 1
ATOM 735 C CA . TRP A 1 96 ? 3.017 -6.322 -7.274 1.00 91.81 96 TRP A CA 1
ATOM 736 C C . TRP A 1 96 ? 3.814 -7.231 -6.337 1.00 91.81 96 TRP A C 1
ATOM 738 O O . TRP A 1 96 ? 3.671 -8.449 -6.352 1.00 91.81 96 TRP A O 1
ATOM 748 N N . SER A 1 97 ? 4.571 -6.618 -5.432 1.00 92.56 97 SER A N 1
ATOM 749 C CA . SER A 1 97 ? 5.234 -7.251 -4.294 1.00 92.56 97 SER A CA 1
ATOM 750 C C . SER A 1 97 ? 4.571 -6.792 -3.000 1.00 92.56 97 SER A C 1
ATOM 752 O O . SER A 1 97 ? 4.747 -5.648 -2.571 1.00 92.56 97 SER A O 1
ATOM 754 N N . ALA A 1 98 ? 3.789 -7.678 -2.382 1.00 93.06 98 ALA A N 1
ATOM 755 C CA . ALA A 1 98 ? 3.101 -7.396 -1.126 1.00 93.06 98 ALA A CA 1
ATOM 756 C C . ALA A 1 98 ? 4.073 -7.359 0.062 1.00 93.06 98 ALA A C 1
ATOM 758 O O . ALA A 1 98 ? 4.962 -8.205 0.186 1.00 93.06 98 ALA A O 1
ATOM 759 N N . THR A 1 99 ? 3.892 -6.385 0.950 1.00 92.38 99 THR A N 1
ATOM 760 C CA . THR A 1 99 ? 4.622 -6.276 2.214 1.00 92.38 99 THR A CA 1
ATOM 761 C C . THR A 1 99 ? 3.973 -7.116 3.304 1.00 92.38 99 THR A C 1
ATOM 763 O O . THR A 1 99 ? 2.880 -7.659 3.136 1.00 92.38 99 THR A O 1
ATOM 766 N N . ALA A 1 100 ? 4.650 -7.218 4.452 1.00 90.44 100 ALA A N 1
ATOM 767 C CA . ALA A 1 100 ? 4.013 -7.756 5.644 1.00 90.44 100 ALA A CA 1
ATOM 768 C C . ALA A 1 100 ? 2.741 -6.942 5.968 1.00 90.44 100 ALA A C 1
ATOM 770 O O . ALA A 1 100 ? 2.735 -5.722 5.762 1.00 90.44 100 ALA A O 1
ATOM 771 N N . PRO A 1 101 ? 1.668 -7.600 6.438 1.00 93.19 101 PRO A N 1
ATOM 772 C CA . PRO A 1 101 ? 0.453 -6.906 6.827 1.00 93.19 101 PRO A CA 1
ATOM 773 C C . PRO A 1 101 ? 0.698 -6.027 8.057 1.00 93.19 101 PRO A C 1
ATOM 775 O O . PRO A 1 101 ? 1.390 -6.428 8.993 1.00 93.19 101 PRO A O 1
ATOM 778 N N . LEU A 1 102 ? 0.082 -4.852 8.049 1.00 94.38 102 LEU A N 1
ATOM 779 C CA . LEU A 1 102 ? 0.067 -3.868 9.124 1.00 94.38 102 LEU A CA 1
ATOM 780 C C . LEU A 1 102 ? -1.370 -3.677 9.619 1.00 94.38 102 LEU A C 1
ATOM 782 O O . LEU A 1 102 ? -2.323 -4.131 8.984 1.00 94.38 102 LEU A O 1
ATOM 786 N N . TRP A 1 103 ? -1.521 -2.982 10.739 1.00 95.12 103 TRP A N 1
ATOM 787 C CA . TRP A 1 103 ? -2.817 -2.581 11.276 1.00 95.12 103 TRP A CA 1
ATOM 788 C C . TRP A 1 103 ? -2.897 -1.062 11.290 1.00 95.12 103 TRP A C 1
ATOM 790 O O . TRP A 1 103 ? -1.913 -0.403 11.634 1.00 95.12 103 TRP A O 1
ATOM 800 N N . VAL A 1 104 ? -4.042 -0.527 10.876 1.00 93.31 104 VAL A N 1
ATOM 801 C CA . VAL A 1 104 ? -4.336 0.900 11.010 1.00 93.31 104 VAL A CA 1
ATOM 802 C C . VAL A 1 104 ? -4.573 1.199 12.488 1.00 93.31 104 VAL A C 1
ATOM 804 O O . VAL A 1 104 ? -5.330 0.482 13.147 1.00 93.31 104 VAL A O 1
ATOM 807 N N . ILE A 1 105 ? -3.883 2.227 12.976 1.00 90.25 105 ILE A N 1
ATOM 808 C CA . ILE A 1 105 ? -3.950 2.764 14.339 1.00 90.25 105 ILE A CA 1
ATOM 809 C C . ILE A 1 105 ? -4.436 4.208 14.310 1.00 90.25 105 ILE A C 1
ATOM 811 O O . ILE A 1 105 ? -4.330 4.821 13.220 1.00 90.25 105 ILE A O 1
#

Secondary structure (DSSP, 8-state):
-----HHHHHHHHS-S--EEEEEEEEEETTEEEEEEE-SS--TTB-EEEEEE---SS---EEEEE--TTSSSTT---TTPEEEEEEEEEETTEEEEEEPPPEE--

Organism: NCBI:txid1070528

Sequence (105 aa):
MRVLSDTLTAAQSGRSGISPLAKIVLTYSANTYTYDWRRVATSNTRLLKSTHTEKQWSSPATVVLNDSDLTLTSLDLEGYKAVISYGFTTSEGDEWSATAPLWVI